Protein AF-A0A6P0WAK6-F1 (afdb_monomer)

Radius of gyration: 18.61 Å; Cα contacts (8 Å, |Δi|>4): 96; chains: 1; bounding box: 43×33×42 Å

Sequence (114 aa):
MGQNLKISPKILQSLDGDEQLSYLLEQLQKSRQMLSQTELKRILEVYKANTEASAGYLPQKIDSIPINFFRASDVGALGNYLPNQAMTLEDPTWGWSQIATQSLECHIPETISL

Secondary structure (DSSP, 8-state):
--------HHHHHHS-HHHHHHHHHHHHHHTT----HHHHHHHHHHHHHHHHHHHT--PPPB-S--EEEE--SS-STTGGGS--HHHHHH-TTTTHHHHBSS-EEEE-------

Nearest PDB structures (foldseek):
  7mhd-assembly1_A  TM=7.152E-01  e=2.299E-03  Homo sapiens
  5v3y-assembly2_B  TM=4.022E-01  e=1.880E-03  Mycobacterium tuberculosis
  5v42-assembly2_B  TM=4.168E-01  e=2.458E-03  Mycobacterium tuberculosis
  5v41-assembly2_B  TM=4.398E-01  e=1.403E-02  Mycobacterium tuberculosis

Foldseek 3Di:
DDDDLPDDPVVLVVDDPLRNLVVSCVSCVVVVNDDDSVRSVVVVVVVVVVVVCVVPDDAAADEPD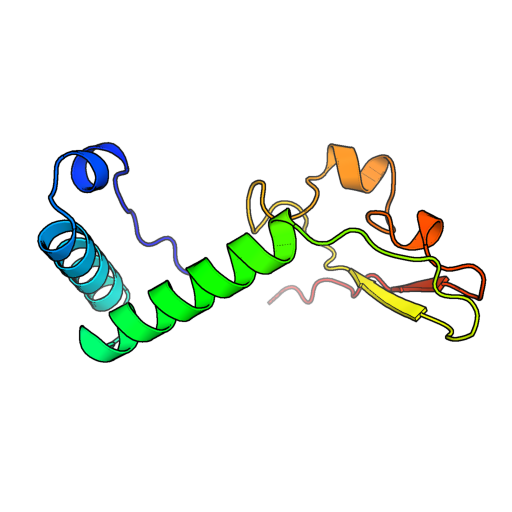EEEAEDEPDACPVPPPADHPVCCVVPVSRCPVVRYPDHYHYHYDDDDDD

Structure (mmCIF, N/CA/C/O backbone):
data_AF-A0A6P0WAK6-F1
#
_entry.id   AF-A0A6P0WAK6-F1
#
loop_
_atom_site.group_PDB
_atom_site.id
_atom_site.type_symbol
_atom_site.label_atom_id
_atom_site.label_alt_id
_atom_site.label_comp_id
_atom_site.label_asym_id
_atom_site.label_entity_id
_atom_site.label_seq_id
_atom_site.pdbx_PDB_ins_code
_atom_site.Cartn_x
_atom_site.Cartn_y
_atom_site.Cartn_z
_atom_site.occupancy
_atom_site.B_iso_or_equiv
_atom_site.auth_seq_id
_atom_site.auth_comp_id
_atom_site.auth_asym_id
_atom_site.auth_atom_id
_atom_site.pdbx_PDB_model_num
ATOM 1 N N . MET A 1 1 ? 4.710 -9.289 12.362 1.00 45.34 1 MET A N 1
ATOM 2 C CA . MET A 1 1 ? 3.478 -9.840 11.756 1.00 45.34 1 MET A CA 1
ATOM 3 C C . MET A 1 1 ? 2.309 -8.923 12.082 1.00 45.34 1 MET A C 1
ATOM 5 O O . MET A 1 1 ? 2.207 -8.501 13.229 1.00 45.34 1 MET A O 1
ATOM 9 N N . GLY A 1 2 ? 1.476 -8.574 11.098 1.00 59.78 2 GLY A N 1
ATOM 10 C CA . GLY A 1 2 ? 0.266 -7.776 11.327 1.00 59.78 2 GLY A CA 1
ATOM 11 C C . GLY A 1 2 ? -0.813 -8.611 12.018 1.00 59.78 2 GLY A C 1
ATOM 12 O O . GLY A 1 2 ? -1.038 -9.756 11.635 1.00 59.78 2 GLY A O 1
ATOM 13 N N . GLN A 1 3 ? -1.460 -8.066 13.049 1.00 68.50 3 GLN A N 1
ATOM 14 C CA . GLN A 1 3 ? -2.597 -8.723 13.698 1.00 68.50 3 GLN A CA 1
ATOM 15 C C . GLN A 1 3 ? -3.899 -8.312 13.009 1.00 68.50 3 GLN A C 1
ATOM 17 O O . GLN A 1 3 ? -4.114 -7.135 12.721 1.00 68.50 3 GLN A O 1
ATOM 22 N N . ASN A 1 4 ? -4.787 -9.276 12.762 1.00 77.38 4 ASN A N 1
ATOM 23 C CA . ASN A 1 4 ? -6.118 -8.981 12.247 1.00 77.38 4 ASN A CA 1
ATOM 24 C C . ASN A 1 4 ? -6.973 -8.372 13.369 1.00 77.38 4 ASN A C 1
ATOM 26 O O . ASN A 1 4 ? -7.353 -9.067 14.311 1.00 77.38 4 ASN A O 1
ATOM 30 N N . LEU A 1 5 ? -7.287 -7.081 13.251 1.00 80.19 5 LEU A N 1
ATOM 31 C CA . LEU A 1 5 ? -8.016 -6.316 14.268 1.00 80.19 5 LEU A CA 1
ATOM 32 C C . LEU A 1 5 ? -9.519 -6.650 14.364 1.00 80.19 5 LEU A C 1
ATOM 34 O O . LEU A 1 5 ? -10.228 -5.989 15.115 1.00 80.19 5 LEU A O 1
ATOM 38 N N . LYS A 1 6 ? -10.029 -7.659 13.634 1.00 82.44 6 LYS A N 1
ATOM 39 C CA . LYS A 1 6 ? -1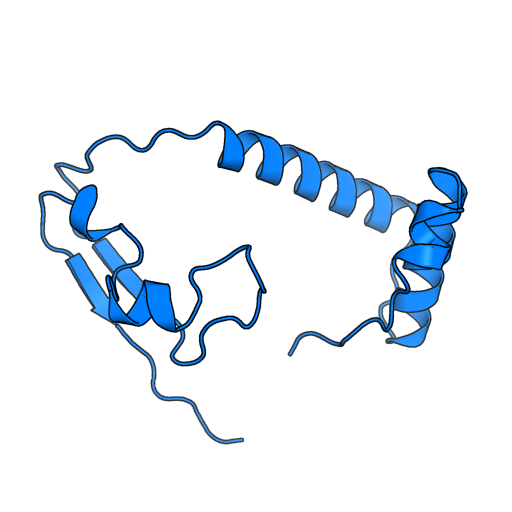1.449 -8.087 13.620 1.00 82.44 6 LYS A CA 1
ATOM 40 C C . LYS A 1 6 ? -12.441 -6.913 13.546 1.00 82.44 6 LYS A C 1
ATOM 42 O O . LYS A 1 6 ? -13.503 -6.933 14.167 1.00 82.44 6 LYS A O 1
ATOM 47 N N . ILE A 1 7 ? -12.087 -5.886 12.777 1.00 87.25 7 ILE A N 1
ATOM 48 C CA . ILE A 1 7 ? -12.904 -4.689 12.582 1.00 87.25 7 ILE A CA 1
ATOM 49 C C . ILE A 1 7 ? -14.091 -5.063 11.696 1.00 87.25 7 ILE A C 1
ATOM 51 O O . ILE A 1 7 ? -13.908 -5.639 10.625 1.00 87.25 7 ILE A O 1
ATOM 55 N N . SER A 1 8 ? -15.306 -4.721 12.125 1.00 90.12 8 SER A N 1
ATOM 56 C CA . SER A 1 8 ? -16.504 -4.882 11.300 1.00 90.12 8 SER A CA 1
ATOM 57 C C . SER A 1 8 ? -16.740 -3.621 10.467 1.00 90.12 8 SER A C 1
ATOM 59 O O . SER A 1 8 ? -17.040 -2.575 11.051 1.00 90.12 8 SER A O 1
ATOM 61 N N . PRO A 1 9 ? -16.693 -3.692 9.121 1.00 88.06 9 PRO A N 1
ATOM 62 C CA . PRO A 1 9 ? -16.996 -2.540 8.274 1.00 88.06 9 PRO A CA 1
ATOM 63 C C . PRO A 1 9 ? -18.413 -2.007 8.499 1.00 88.06 9 PRO A C 1
ATOM 65 O O . PRO A 1 9 ? -18.620 -0.802 8.478 1.00 88.06 9 PRO A O 1
ATOM 68 N N . LYS A 1 10 ? -19.378 -2.897 8.780 1.00 92.44 10 LYS A N 1
ATOM 69 C CA . LYS A 1 10 ? -20.775 -2.517 9.036 1.00 92.44 10 LYS A CA 1
ATOM 70 C C . LYS A 1 10 ? -20.922 -1.678 10.304 1.00 92.44 10 LYS A C 1
ATOM 72 O O . LYS A 1 10 ? -21.658 -0.703 10.289 1.00 92.44 10 LYS A O 1
ATOM 77 N N . ILE A 1 11 ? -20.222 -2.060 11.377 1.00 91.56 11 ILE A N 1
ATOM 78 C CA . ILE A 1 11 ? -20.236 -1.299 12.635 1.00 91.56 11 ILE A CA 1
ATOM 79 C C . ILE A 1 11 ? -19.540 0.040 12.412 1.00 91.56 11 ILE A C 1
ATOM 81 O O . ILE A 1 11 ? -20.111 1.077 12.718 1.00 91.56 11 ILE A O 1
ATOM 85 N N . LEU A 1 12 ? -18.349 0.029 11.805 1.00 91.19 12 LEU A N 1
ATOM 86 C CA . LEU A 1 12 ? -17.583 1.249 11.564 1.00 91.19 12 LEU A CA 1
ATOM 87 C C . LEU A 1 12 ? -18.384 2.269 10.732 1.00 91.19 12 LEU A C 1
ATOM 89 O O . LEU A 1 12 ? -18.448 3.435 11.091 1.00 91.19 12 LEU A O 1
ATOM 93 N N . GLN A 1 13 ? -19.058 1.826 9.669 1.00 92.06 13 GLN A N 1
ATOM 94 C CA . GLN A 1 13 ? -19.866 2.695 8.803 1.00 92.06 13 GLN A CA 1
ATOM 95 C C . GLN A 1 13 ? -21.131 3.251 9.471 1.00 92.06 13 GLN A C 1
ATOM 97 O O . GLN A 1 13 ? -21.653 4.256 8.998 1.00 92.06 13 GLN A O 1
ATOM 102 N N . SER A 1 14 ? -21.640 2.611 10.529 1.00 94.94 14 SER A N 1
ATOM 103 C CA . SER A 1 14 ? -22.811 3.109 11.266 1.00 94.94 14 SER A CA 1
ATOM 104 C C . SER A 1 14 ? -22.488 4.177 12.314 1.00 94.94 14 SER A C 1
ATOM 106 O O . SER A 1 14 ? -23.413 4.788 12.837 1.00 94.94 14 SER A O 1
ATOM 108 N N . LEU A 1 15 ? -21.205 4.370 12.628 1.00 95.25 15 LEU A N 1
ATOM 109 C CA . LEU A 1 15 ? -20.716 5.300 13.645 1.00 95.25 15 LEU A CA 1
ATOM 110 C C . LEU A 1 15 ? -20.312 6.639 13.020 1.00 95.25 15 LEU A C 1
ATOM 112 O O . LEU A 1 15 ? -19.899 6.683 11.853 1.00 95.25 15 LEU A O 1
ATOM 116 N N . ASP A 1 16 ? -20.371 7.714 13.804 1.00 93.50 16 ASP A N 1
ATOM 117 C CA . ASP A 1 16 ? -19.803 9.004 13.406 1.00 93.50 16 ASP A CA 1
ATOM 118 C C . ASP A 1 16 ? -18.258 9.010 13.445 1.00 93.50 16 ASP A C 1
ATOM 120 O O . ASP A 1 16 ? -17.617 8.028 13.813 1.00 93.50 16 ASP A O 1
ATOM 124 N N . GLY A 1 17 ? -17.621 10.108 13.027 1.00 86.88 17 GLY A N 1
ATOM 125 C CA . GLY A 1 17 ? -16.160 10.163 12.900 1.00 86.88 17 GLY A CA 1
ATOM 126 C C . GLY A 1 17 ? -15.381 9.985 14.214 1.00 86.88 17 GLY A C 1
ATOM 127 O O . GLY A 1 17 ? -14.333 9.330 14.215 1.00 86.88 17 GLY A O 1
ATOM 128 N N . ASP A 1 18 ? -15.867 10.534 15.329 1.00 89.38 18 ASP A N 1
ATOM 129 C CA . ASP A 1 18 ? -15.200 10.392 16.632 1.00 89.38 18 ASP A CA 1
ATOM 130 C C . ASP A 1 18 ? -15.509 9.020 17.258 1.00 89.38 18 ASP A C 1
ATOM 132 O O . ASP A 1 18 ? -14.637 8.399 17.883 1.00 89.38 18 ASP A O 1
ATOM 136 N N . GLU A 1 19 ? -16.711 8.494 17.030 1.00 93.25 19 GLU A N 1
ATOM 137 C CA . GLU A 1 19 ? -17.118 7.145 17.425 1.00 93.25 19 GLU A CA 1
ATOM 138 C C . GLU A 1 19 ? -16.351 6.062 16.652 1.00 93.25 19 GLU A C 1
ATOM 140 O O . GLU A 1 19 ? -15.900 5.080 17.244 1.00 93.25 19 GLU A O 1
ATOM 145 N N . GLN A 1 20 ? -16.115 6.250 15.350 1.00 93.81 20 GLN A N 1
ATOM 146 C CA . GLN A 1 20 ? -15.286 5.367 14.521 1.00 93.81 20 GLN A CA 1
ATOM 147 C C . GLN A 1 20 ? -13.869 5.252 15.074 1.00 93.81 20 GLN A C 1
ATOM 149 O O . GLN A 1 20 ? -13.314 4.154 15.182 1.00 93.81 20 GLN A O 1
ATOM 154 N N . LEU A 1 21 ? -13.283 6.393 15.432 1.00 92.00 21 LEU A N 1
ATOM 155 C CA . LEU A 1 21 ? -11.940 6.450 15.986 1.00 92.00 21 LEU A CA 1
ATOM 156 C C . LEU A 1 21 ? -11.870 5.764 17.354 1.00 92.00 21 LEU A C 1
ATOM 158 O O . LEU A 1 21 ? -10.924 5.023 17.623 1.00 92.00 21 LEU A O 1
ATOM 162 N N . SER A 1 22 ? -12.875 5.987 18.199 1.00 92.81 22 SER A N 1
ATOM 163 C CA . SER A 1 22 ? -12.979 5.349 19.513 1.00 92.81 22 SER A CA 1
ATOM 164 C C . SER A 1 22 ? -13.128 3.831 19.382 1.00 92.81 22 SER A C 1
ATOM 166 O O . SER A 1 22 ? -12.389 3.082 20.019 1.00 92.81 22 SER A O 1
ATOM 168 N N . TYR A 1 23 ? -13.981 3.359 18.471 1.00 93.75 23 TYR A N 1
ATOM 169 C CA . TYR A 1 23 ? -14.139 1.933 18.179 1.00 93.75 23 TYR A CA 1
ATOM 170 C C . TYR A 1 23 ? -12.840 1.292 17.672 1.00 93.75 23 TYR A C 1
ATOM 172 O O . TYR A 1 23 ? -12.470 0.202 18.118 1.00 93.75 23 TYR A O 1
ATOM 180 N N . LEU A 1 24 ? -12.115 1.961 16.769 1.00 92.62 24 LEU A N 1
ATOM 181 C CA . LEU A 1 24 ? -10.816 1.488 16.289 1.00 92.62 24 LEU A CA 1
ATOM 182 C C . LEU A 1 24 ? -9.798 1.393 17.434 1.00 92.62 24 LEU A C 1
ATOM 184 O O . LEU A 1 24 ? -9.107 0.380 17.553 1.00 92.62 24 LEU A O 1
ATOM 188 N N . LEU A 1 25 ? -9.741 2.411 18.297 1.00 92.81 25 LEU A N 1
ATOM 189 C CA . LEU A 1 25 ? -8.868 2.433 19.470 1.00 92.81 25 LEU A CA 1
ATOM 190 C C . LEU A 1 25 ? -9.136 1.243 20.401 1.00 92.81 25 LEU A C 1
ATOM 192 O O . LEU A 1 25 ? -8.194 0.573 20.825 1.00 92.81 25 LEU A O 1
ATOM 196 N N . GLU A 1 26 ? -10.403 0.919 20.655 1.00 92.44 26 GLU A N 1
ATOM 197 C CA . GLU A 1 26 ? -10.778 -0.253 21.452 1.00 92.44 26 GLU A CA 1
ATOM 198 C C . GLU A 1 26 ? -10.303 -1.573 20.827 1.00 92.44 26 GLU A C 1
ATOM 200 O O . GLU A 1 26 ? -9.841 -2.469 21.540 1.00 92.44 26 GLU A O 1
ATOM 205 N N . GLN A 1 27 ? -10.406 -1.734 19.500 1.00 92.19 27 GLN A N 1
ATOM 206 C CA . GLN A 1 27 ? -9.922 -2.953 18.836 1.00 92.19 27 GLN A CA 1
ATOM 207 C C . GLN A 1 27 ? -8.394 -3.065 18.900 1.00 92.19 27 GLN A C 1
ATOM 209 O O . GLN A 1 27 ? -7.860 -4.149 19.149 1.00 92.19 27 GLN A O 1
ATOM 214 N N . LEU A 1 28 ? -7.685 -1.947 18.740 1.00 90.94 28 LEU A N 1
ATOM 215 C CA . LEU A 1 28 ? -6.228 -1.885 18.872 1.00 90.94 28 LEU A CA 1
ATOM 216 C C . LEU A 1 28 ? -5.790 -2.286 20.288 1.00 90.94 28 LEU A C 1
ATOM 218 O O . LEU A 1 28 ? -4.925 -3.152 20.445 1.00 90.94 28 LEU A O 1
ATOM 222 N N . GLN A 1 29 ? -6.462 -1.775 21.318 1.00 89.81 29 GLN A N 1
ATOM 223 C CA . GLN A 1 29 ? -6.188 -2.135 22.712 1.00 89.81 29 GLN A CA 1
ATOM 224 C C . GLN A 1 29 ? -6.420 -3.628 22.987 1.00 89.81 29 GLN A C 1
ATOM 226 O O . GLN A 1 29 ? -5.597 -4.265 23.649 1.00 89.81 29 GLN A O 1
ATOM 231 N N . LYS A 1 30 ? -7.471 -4.233 22.413 1.00 89.69 30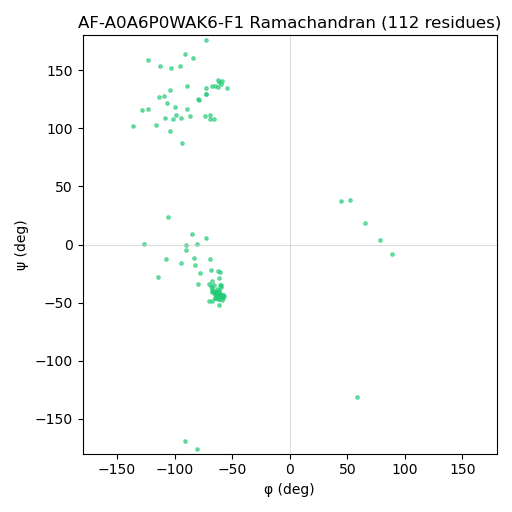 LYS A N 1
ATOM 232 C CA . LYS A 1 30 ? -7.710 -5.691 22.490 1.00 89.69 30 LYS A CA 1
ATOM 233 C C . LYS A 1 30 ? -6.589 -6.512 21.846 1.00 89.69 30 LYS A C 1
ATOM 235 O O . LYS A 1 30 ? -6.315 -7.624 22.293 1.00 89.69 30 LYS A O 1
ATOM 240 N N . SER A 1 31 ? -5.903 -5.955 20.848 1.00 86.88 31 SER A N 1
ATOM 241 C CA . SER A 1 31 ? -4.717 -6.551 20.209 1.00 86.88 31 SER A CA 1
ATOM 242 C C . SER A 1 31 ? -3.395 -6.258 20.942 1.00 86.88 31 SER A C 1
ATOM 244 O O . SER A 1 31 ? -2.313 -6.581 20.449 1.00 86.88 31 SER A O 1
ATOM 246 N N . ARG A 1 32 ? -3.474 -5.673 22.149 1.00 87.19 32 ARG A N 1
ATOM 247 C CA . ARG A 1 32 ? -2.346 -5.212 22.982 1.00 87.19 32 ARG A CA 1
ATOM 248 C C . ARG A 1 32 ? -1.541 -4.061 22.373 1.00 87.19 32 ARG A C 1
ATOM 250 O O . ARG A 1 32 ? -0.420 -3.805 22.805 1.00 87.19 32 ARG A O 1
ATOM 257 N N . GLN A 1 33 ? -2.106 -3.345 21.404 1.00 86.00 33 GLN A N 1
ATOM 258 C CA . GLN A 1 33 ? -1.536 -2.094 20.917 1.00 86.00 33 GLN A CA 1
ATOM 259 C C . GLN A 1 33 ? -2.041 -0.946 21.790 1.00 86.00 33 GLN A C 1
ATOM 261 O O . GLN A 1 33 ? -3.224 -0.611 21.784 1.00 86.00 33 GLN A O 1
ATOM 266 N N . MET A 1 34 ? -1.137 -0.365 22.576 1.00 86.31 34 MET A N 1
ATOM 267 C CA . MET A 1 34 ? -1.445 0.765 23.448 1.00 86.31 34 MET A CA 1
ATOM 268 C C . MET A 1 34 ? -1.132 2.068 22.728 1.00 86.31 34 MET A C 1
ATOM 270 O O . MET A 1 34 ? -0.027 2.588 22.822 1.00 86.31 34 MET A O 1
ATOM 274 N N . LEU A 1 35 ? -2.118 2.560 21.985 1.00 90.12 35 LEU A N 1
ATOM 275 C CA . LEU A 1 35 ? -2.109 3.906 21.426 1.00 90.12 35 LEU A CA 1
ATOM 276 C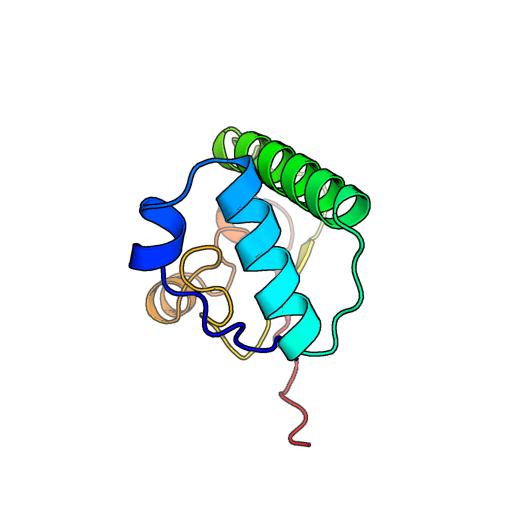 C . LEU A 1 35 ? -3.035 4.799 22.252 1.00 90.12 35 LEU A C 1
ATOM 278 O O . LEU A 1 35 ? -4.009 4.333 22.847 1.00 90.12 35 LEU A O 1
ATOM 282 N N . SER A 1 36 ? -2.744 6.089 22.277 1.00 92.12 36 SER A N 1
ATOM 283 C CA . SER A 1 36 ? -3.683 7.135 22.667 1.00 92.12 36 SER A CA 1
ATOM 284 C C . SER A 1 36 ? -4.552 7.542 21.476 1.00 92.12 36 SER A C 1
ATOM 286 O O . SER A 1 36 ? -4.189 7.357 20.312 1.00 92.12 36 SER A O 1
ATOM 288 N N . GLN A 1 37 ? -5.697 8.168 21.754 1.00 90.75 37 GLN A N 1
ATOM 289 C CA . GLN A 1 37 ? -6.553 8.713 20.700 1.00 90.75 37 GLN A CA 1
ATOM 290 C C . GLN A 1 37 ? -5.809 9.763 19.852 1.00 90.75 37 GLN A C 1
ATOM 292 O O . GLN A 1 37 ? -5.976 9.800 18.637 1.00 90.75 37 GLN A O 1
ATOM 297 N N . THR A 1 38 ? -4.940 10.572 20.468 1.00 93.44 38 THR A N 1
ATOM 298 C CA . THR A 1 38 ? -4.105 11.565 19.772 1.00 93.44 38 THR A CA 1
ATOM 299 C C . THR A 1 38 ? -3.116 10.914 18.806 1.00 93.44 38 THR A C 1
ATOM 301 O O . THR A 1 38 ? -2.969 11.378 17.677 1.00 93.44 38 THR A O 1
ATOM 304 N N . GLU A 1 39 ? -2.444 9.835 19.214 1.00 94.25 39 GLU A N 1
ATOM 305 C CA . GLU A 1 39 ? -1.541 9.089 18.326 1.00 94.25 39 GLU A CA 1
ATOM 306 C C . GLU A 1 39 ? -2.306 8.459 17.165 1.00 94.25 39 GLU A C 1
ATOM 308 O O . GLU A 1 39 ? -1.861 8.548 16.022 1.00 94.25 39 GLU A O 1
ATOM 313 N N . LEU A 1 40 ? -3.492 7.906 17.430 1.00 93.19 40 LEU A N 1
ATOM 314 C CA . LEU A 1 40 ? -4.336 7.338 16.385 1.00 93.19 40 LEU A CA 1
ATOM 315 C C . LEU A 1 40 ? -4.807 8.401 15.377 1.00 93.19 40 LEU A C 1
ATOM 317 O O . LEU A 1 40 ? -4.766 8.144 14.174 1.00 93.19 40 LEU A O 1
ATOM 321 N N . LYS A 1 41 ? -5.181 9.607 15.836 1.00 93.75 41 LYS A N 1
ATOM 322 C CA . LYS A 1 41 ? -5.513 10.743 14.949 1.00 93.75 41 LYS A CA 1
ATOM 323 C C . LYS A 1 41 ? -4.336 11.097 14.041 1.00 93.75 41 LYS A C 1
ATOM 325 O O . LYS A 1 41 ? -4.514 11.172 12.830 1.00 93.75 41 LYS A O 1
ATOM 330 N N . ARG A 1 42 ? -3.128 11.219 14.600 1.00 94.94 42 ARG A N 1
ATOM 331 C CA . ARG A 1 42 ? -1.912 11.523 13.823 1.00 94.94 42 ARG A CA 1
ATOM 332 C C . ARG A 1 42 ? -1.601 10.448 12.782 1.00 94.94 42 ARG A C 1
ATOM 334 O O . ARG A 1 42 ? -1.275 10.776 11.646 1.00 94.94 42 ARG A O 1
ATOM 341 N N . ILE A 1 43 ? -1.726 9.169 13.141 1.00 93.94 43 ILE A N 1
ATOM 342 C CA . ILE A 1 43 ? -1.535 8.057 12.196 1.00 93.94 43 ILE A CA 1
ATOM 343 C C . ILE A 1 43 ? -2.549 8.151 11.051 1.00 93.94 43 ILE A C 1
ATOM 345 O O . ILE A 1 43 ? -2.176 7.990 9.891 1.00 93.94 43 ILE A O 1
ATOM 349 N N . LEU A 1 44 ? -3.815 8.441 11.361 1.00 92.88 44 LEU A N 1
ATOM 350 C CA . LEU A 1 44 ? -4.862 8.587 10.353 1.00 92.88 44 LEU A CA 1
ATOM 351 C C . LEU A 1 44 ? -4.602 9.773 9.415 1.00 92.88 44 LEU A C 1
ATOM 353 O O . LEU A 1 44 ? -4.805 9.646 8.210 1.00 92.88 44 LEU A O 1
ATOM 357 N N . GLU A 1 45 ? -4.146 10.908 9.940 1.00 95.38 45 GLU A N 1
ATOM 358 C CA . GLU A 1 45 ? -3.773 12.081 9.137 1.00 95.38 45 GLU A CA 1
ATOM 359 C C . GLU A 1 45 ? -2.626 11.762 8.173 1.00 95.38 45 GLU A C 1
ATOM 361 O O . GLU A 1 45 ? -2.734 12.041 6.978 1.00 95.38 45 GLU A O 1
ATOM 366 N N . VAL A 1 46 ? -1.569 11.103 8.659 1.00 96.19 46 VAL A N 1
ATOM 367 C CA . VAL A 1 46 ? -0.441 10.664 7.821 1.00 96.19 46 VAL A CA 1
ATOM 368 C C . VAL A 1 46 ? -0.900 9.664 6.762 1.00 96.19 46 VAL A C 1
ATOM 370 O O . VAL A 1 46 ? -0.523 9.781 5.597 1.00 96.19 46 VAL A O 1
ATOM 373 N N . TYR A 1 47 ? -1.742 8.698 7.135 1.00 92.56 47 TYR A N 1
ATOM 374 C CA . TYR A 1 47 ? -2.293 7.725 6.193 1.00 92.56 47 TYR A CA 1
ATOM 375 C C . TYR A 1 47 ? -3.093 8.406 5.076 1.00 92.56 47 TYR A C 1
ATOM 377 O O . TYR A 1 47 ? -2.901 8.079 3.903 1.00 92.56 47 TYR A O 1
ATOM 385 N N . LYS A 1 48 ? -3.954 9.375 5.416 1.00 93.81 48 LYS A N 1
ATOM 386 C CA . LYS A 1 48 ? -4.736 10.147 4.438 1.00 93.81 48 LYS A CA 1
ATOM 387 C C . LYS A 1 48 ? -3.832 10.927 3.490 1.00 93.81 48 LYS A C 1
ATOM 389 O O . LYS A 1 48 ? -3.942 10.739 2.283 1.00 93.81 48 LYS A O 1
ATOM 394 N N . ALA A 1 49 ? -2.894 11.708 4.027 1.00 96.31 49 ALA A N 1
ATOM 395 C CA . ALA A 1 49 ? -1.969 12.503 3.222 1.00 96.31 49 ALA A CA 1
ATOM 396 C C . ALA A 1 49 ? -1.143 11.629 2.261 1.00 96.31 49 ALA A C 1
ATOM 398 O O . ALA A 1 49 ? -1.018 11.944 1.079 1.00 96.31 49 ALA A O 1
ATOM 399 N N . ASN A 1 50 ? -0.637 10.488 2.739 1.00 94.50 50 ASN A N 1
ATOM 400 C CA . ASN A 1 50 ? 0.116 9.552 1.905 1.00 94.50 50 ASN A CA 1
ATOM 401 C C . ASN A 1 50 ? -0.761 8.884 0.839 1.00 94.50 50 ASN A C 1
ATOM 403 O O . ASN A 1 50 ? -0.295 8.673 -0.280 1.00 94.50 50 ASN A O 1
ATOM 407 N N . THR A 1 51 ? -2.016 8.559 1.160 1.00 91.88 51 THR A N 1
ATOM 408 C CA . THR A 1 51 ? -2.965 7.971 0.199 1.00 91.88 51 THR A CA 1
ATOM 409 C C . THR A 1 51 ? -3.290 8.962 -0.915 1.00 91.88 51 THR A C 1
ATOM 411 O O . THR A 1 51 ? -3.236 8.600 -2.087 1.00 91.88 51 THR A O 1
ATOM 414 N N . GLU A 1 52 ? -3.572 10.218 -0.567 1.00 94.25 52 GLU A N 1
ATOM 415 C CA . GLU A 1 52 ? -3.845 11.288 -1.532 1.00 94.25 52 GLU A CA 1
ATOM 416 C C . GLU A 1 52 ? -2.635 1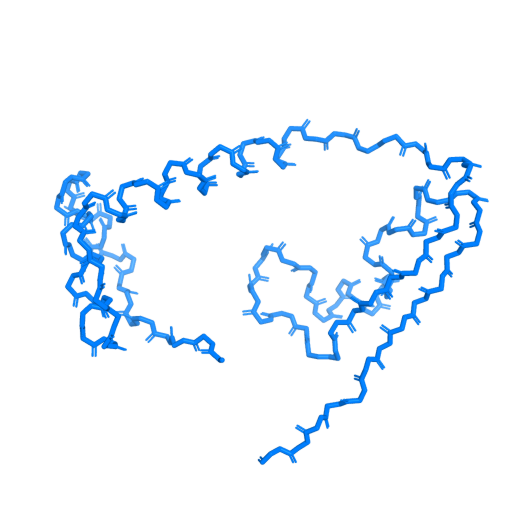1.551 -2.433 1.00 94.25 52 GLU A C 1
ATOM 418 O O . GLU A 1 52 ? -2.768 11.575 -3.658 1.00 94.25 52 GLU A O 1
ATOM 423 N N . ALA A 1 53 ? -1.441 11.662 -1.843 1.00 94.12 53 ALA A N 1
ATOM 424 C CA . ALA A 1 53 ? -0.200 11.829 -2.592 1.00 94.12 53 ALA A CA 1
ATOM 425 C C . ALA A 1 53 ? 0.063 10.648 -3.540 1.00 94.12 53 ALA A C 1
ATOM 427 O O . ALA A 1 53 ? 0.435 10.860 -4.692 1.00 94.12 53 ALA A O 1
ATOM 428 N N . SER A 1 54 ? -0.169 9.414 -3.082 1.00 90.50 54 SER A N 1
ATOM 429 C CA . SER A 1 54 ? 0.037 8.207 -3.894 1.00 90.50 54 SER A CA 1
ATOM 430 C C . SER A 1 54 ? -0.962 8.114 -5.047 1.00 90.50 54 SER A C 1
ATOM 432 O O . SER A 1 54 ? -0.576 7.769 -6.159 1.00 90.50 54 SER A O 1
ATOM 434 N N . ALA A 1 55 ? -2.233 8.450 -4.810 1.00 90.06 55 ALA A N 1
ATOM 435 C CA . ALA A 1 55 ? -3.280 8.397 -5.830 1.00 90.06 55 ALA A CA 1
ATOM 436 C C . ALA A 1 55 ? -3.078 9.433 -6.948 1.00 90.06 55 ALA A C 1
ATOM 438 O O . ALA A 1 55 ? -3.454 9.183 -8.092 1.00 90.06 55 ALA A O 1
ATOM 439 N N . GLY A 1 56 ? -2.493 10.591 -6.625 1.00 92.44 56 GLY A N 1
ATOM 440 C CA . GLY A 1 56 ? -2.199 11.654 -7.589 1.00 92.44 56 GLY A CA 1
ATOM 441 C C . GLY A 1 56 ? -0.822 11.562 -8.252 1.00 92.44 56 GLY A C 1
ATOM 442 O O . GLY A 1 56 ? -0.513 12.386 -9.113 1.00 92.44 56 GLY A O 1
ATOM 443 N N . TYR A 1 57 ? 0.025 10.610 -7.854 1.00 93.56 57 TYR A N 1
ATOM 444 C CA . TYR A 1 57 ? 1.392 10.526 -8.355 1.00 93.56 57 TYR A CA 1
ATOM 445 C C . TYR A 1 57 ? 1.449 9.894 -9.750 1.00 93.56 57 TYR A C 1
ATOM 447 O O . TYR A 1 57 ? 1.021 8.761 -9.959 1.00 93.56 57 TYR A O 1
ATOM 455 N N . LEU A 1 58 ? 2.043 10.620 -10.699 1.00 93.50 58 LEU A N 1
ATOM 456 C CA . LEU A 1 58 ? 2.358 10.117 -12.033 1.00 93.50 58 LEU A CA 1
ATOM 457 C C . LEU A 1 58 ? 3.878 9.936 -12.150 1.00 93.50 58 LEU A C 1
ATOM 459 O O . LEU A 1 58 ? 4.601 10.938 -12.192 1.00 93.50 58 LEU A O 1
ATOM 463 N N . PRO A 1 59 ? 4.385 8.689 -12.182 1.00 91.19 59 PRO A N 1
ATOM 464 C CA . PRO A 1 59 ? 5.817 8.446 -12.238 1.00 91.19 59 PRO A CA 1
ATOM 465 C C . PRO A 1 59 ? 6.403 8.910 -13.574 1.00 91.19 59 PRO A C 1
ATOM 467 O O . PRO A 1 59 ? 5.851 8.660 -14.646 1.00 91.19 59 PRO A O 1
ATOM 470 N N . GLN A 1 60 ? 7.556 9.571 -13.499 1.00 92.06 60 GLN A N 1
ATOM 471 C CA . GLN A 1 60 ? 8.379 9.896 -14.663 1.00 92.06 60 GLN A CA 1
ATOM 472 C C . GLN A 1 60 ? 9.393 8.774 -14.916 1.00 92.06 60 GLN A C 1
ATOM 474 O O . GLN A 1 60 ? 9.643 7.940 -14.043 1.00 92.06 60 GLN A O 1
ATOM 479 N N . LYS A 1 61 ? 9.990 8.755 -16.113 1.00 93.81 61 LYS A N 1
ATOM 480 C CA . LYS A 1 61 ? 11.091 7.837 -16.419 1.00 93.81 61 LYS A CA 1
ATOM 481 C C . LYS A 1 61 ? 12.283 8.111 -15.496 1.00 93.81 61 LYS A C 1
ATOM 483 O O . LYS A 1 61 ? 12.600 9.260 -15.194 1.00 93.81 61 LYS A O 1
ATOM 488 N N . ILE A 1 62 ? 12.922 7.040 -15.038 1.00 91.75 62 ILE A N 1
ATOM 489 C CA . ILE A 1 62 ? 14.105 7.068 -14.182 1.00 91.75 62 ILE A CA 1
ATOM 490 C C . ILE A 1 62 ? 15.304 6.732 -15.065 1.00 91.75 62 ILE A C 1
ATOM 492 O O . ILE A 1 62 ? 15.571 5.561 -15.343 1.00 91.75 62 ILE A O 1
ATOM 496 N N . ASP A 1 63 ? 16.007 7.777 -15.508 1.00 87.81 63 ASP A N 1
ATOM 497 C CA . ASP A 1 63 ? 16.991 7.648 -16.591 1.00 87.81 63 ASP A CA 1
ATOM 498 C C . ASP A 1 63 ? 18.442 7.432 -16.161 1.00 87.81 63 ASP A C 1
ATOM 500 O O . ASP A 1 63 ? 19.282 6.984 -16.945 1.00 87.81 63 ASP A O 1
ATOM 504 N N . SER A 1 64 ? 18.744 7.708 -14.896 1.00 86.38 64 SER A N 1
ATOM 505 C CA . SER A 1 64 ? 20.136 7.827 -14.443 1.00 86.38 64 SER A CA 1
ATOM 506 C C . SER A 1 64 ? 20.482 6.944 -13.251 1.00 86.38 64 SER A C 1
ATOM 508 O O . SER A 1 64 ? 21.608 7.006 -12.765 1.00 86.38 64 SER A O 1
ATOM 510 N N . ILE A 1 65 ? 19.532 6.158 -12.737 1.00 91.69 65 ILE A N 1
ATOM 511 C CA . ILE A 1 65 ? 19.685 5.469 -11.453 1.00 91.69 65 ILE A CA 1
ATOM 512 C C . ILE A 1 65 ? 19.366 3.979 -11.627 1.00 91.69 65 ILE A C 1
ATOM 514 O O . ILE A 1 65 ? 18.219 3.648 -11.926 1.00 91.69 65 ILE A O 1
ATOM 518 N N . PRO A 1 66 ? 20.348 3.081 -11.422 1.00 93.31 66 PRO A N 1
ATOM 519 C CA . PRO A 1 66 ? 20.098 1.651 -11.278 1.00 93.31 66 PRO A CA 1
ATOM 520 C C . PRO A 1 66 ? 19.178 1.357 -10.090 1.00 93.31 66 PRO A C 1
ATOM 522 O O . PRO A 1 66 ? 19.361 1.921 -9.008 1.00 93.31 66 PRO A O 1
ATOM 525 N N . ILE A 1 67 ? 18.220 0.447 -10.261 1.00 95.62 67 ILE A N 1
ATOM 526 C CA . ILE A 1 67 ? 17.246 0.098 -9.219 1.00 95.62 67 ILE A CA 1
ATOM 527 C C . ILE A 1 67 ? 17.468 -1.341 -8.759 1.00 95.62 67 ILE A C 1
ATOM 529 O O . ILE A 1 67 ? 17.442 -2.274 -9.556 1.00 95.62 67 ILE A O 1
ATOM 533 N N . ASN A 1 68 ? 17.618 -1.519 -7.447 1.00 95.50 68 ASN A N 1
ATOM 534 C CA . ASN A 1 68 ? 17.499 -2.820 -6.795 1.00 95.50 68 ASN A CA 1
ATOM 535 C C . ASN A 1 68 ? 16.117 -2.906 -6.145 1.00 95.50 68 ASN A C 1
ATOM 537 O O . ASN A 1 68 ? 15.849 -2.230 -5.150 1.00 95.50 68 ASN A O 1
ATOM 541 N N . PHE A 1 69 ? 15.231 -3.709 -6.722 1.00 95.31 69 PHE A N 1
ATOM 542 C CA . PHE A 1 69 ? 13.867 -3.894 -6.251 1.00 95.31 69 PHE A CA 1
ATOM 543 C C . PHE A 1 69 ? 13.765 -5.173 -5.420 1.00 95.31 69 PHE A C 1
ATOM 545 O O . PHE A 1 69 ? 13.872 -6.278 -5.943 1.00 95.31 69 PHE A O 1
ATOM 552 N N . PHE A 1 70 ? 13.541 -5.024 -4.116 1.00 94.56 70 PHE A N 1
ATOM 553 C CA . PHE A 1 70 ? 13.325 -6.148 -3.207 1.00 94.56 70 PHE A CA 1
ATOM 554 C C . PHE A 1 70 ? 11.829 -6.393 -3.050 1.00 94.56 70 PHE A C 1
ATOM 556 O O . PHE A 1 70 ? 11.124 -5.607 -2.413 1.00 94.56 70 PHE A O 1
ATOM 563 N N . ARG A 1 71 ? 11.344 -7.495 -3.619 1.00 91.69 71 ARG A N 1
ATOM 564 C CA . ARG A 1 71 ? 9.941 -7.898 -3.533 1.00 91.69 71 ARG A CA 1
ATOM 565 C C . ARG A 1 71 ? 9.790 -9.035 -2.533 1.00 91.69 71 ARG A C 1
ATOM 567 O O . ARG A 1 71 ? 10.523 -10.016 -2.596 1.00 91.69 71 ARG A O 1
ATOM 574 N N . ALA A 1 72 ? 8.804 -8.936 -1.644 1.00 88.81 72 ALA A N 1
ATOM 575 C CA . ALA A 1 72 ? 8.444 -10.050 -0.771 1.00 88.81 72 ALA A CA 1
ATOM 576 C C . ALA A 1 72 ? 8.037 -11.284 -1.598 1.00 88.81 72 ALA A C 1
ATOM 578 O O . ALA A 1 72 ? 7.363 -11.152 -2.624 1.00 88.81 72 ALA A O 1
ATOM 579 N N . SER A 1 73 ? 8.437 -12.474 -1.144 1.00 88.69 73 SER A N 1
ATOM 580 C CA . SER A 1 73 ? 8.014 -13.757 -1.717 1.00 88.69 73 SER A CA 1
ATOM 581 C C . SER A 1 73 ? 6.495 -13.920 -1.633 1.00 88.69 73 SER A C 1
ATOM 583 O O . SER A 1 73 ? 5.854 -14.243 -2.636 1.00 88.69 73 SER A O 1
ATOM 585 N N . ASP A 1 74 ? 5.927 -13.596 -0.471 1.00 86.88 74 ASP A N 1
ATOM 586 C CA . ASP A 1 74 ? 4.490 -13.614 -0.216 1.00 86.88 74 ASP A CA 1
ATOM 587 C C . ASP A 1 74 ? 3.802 -12.364 -0.783 1.00 86.88 74 ASP A C 1
ATOM 589 O O . ASP A 1 74 ? 4.145 -11.222 -0.462 1.00 86.88 74 ASP A O 1
ATOM 593 N N . VAL A 1 75 ? 2.785 -12.586 -1.616 1.00 87.25 75 VAL A N 1
ATOM 594 C CA . VAL A 1 75 ? 2.034 -11.537 -2.324 1.00 87.25 75 VAL A CA 1
ATOM 595 C C . VAL A 1 75 ? 0.597 -11.435 -1.819 1.00 87.25 75 VAL A C 1
ATOM 597 O O . VAL A 1 75 ? 0.031 -12.398 -1.309 1.00 87.25 75 VAL A O 1
ATOM 600 N N . GLY A 1 76 ? -0.017 -10.256 -1.953 1.00 79.81 76 GLY A N 1
ATOM 601 C CA . GLY A 1 76 ? -1.412 -10.028 -1.547 1.00 79.81 76 GLY A CA 1
ATOM 602 C C . GLY A 1 76 ? -1.646 -9.835 -0.042 1.00 79.81 76 GLY A C 1
ATOM 603 O O . GLY A 1 76 ? -2.786 -9.642 0.376 1.00 79.81 76 GLY A O 1
ATOM 604 N N . ALA A 1 77 ? -0.592 -9.813 0.782 1.00 75.56 77 ALA A N 1
ATOM 605 C CA . ALA A 1 77 ? -0.706 -9.614 2.231 1.00 75.56 77 ALA A CA 1
ATOM 606 C C . ALA A 1 77 ? -1.344 -8.265 2.631 1.00 75.56 77 ALA A C 1
ATOM 608 O O . ALA A 1 77 ? -1.910 -8.151 3.717 1.00 75.56 77 ALA A O 1
ATOM 609 N N . LEU A 1 78 ? -1.278 -7.252 1.758 1.00 73.94 78 LEU A N 1
ATOM 610 C CA . LEU A 1 78 ? -1.868 -5.920 1.965 1.00 73.94 78 LEU A CA 1
ATOM 611 C C . LEU A 1 78 ? -3.143 -5.687 1.133 1.00 73.94 78 LEU A C 1
ATOM 613 O O . LEU A 1 78 ? -3.505 -4.546 0.842 1.00 73.94 78 LEU A O 1
ATOM 617 N N . GLY A 1 79 ? -3.836 -6.760 0.739 1.00 75.94 79 GLY A N 1
ATOM 618 C CA . GLY A 1 79 ? -5.056 -6.672 -0.063 1.00 75.94 79 GLY A CA 1
ATOM 619 C C . GLY A 1 79 ? -4.809 -5.956 -1.391 1.00 75.94 79 GLY A C 1
ATOM 620 O O . GLY A 1 79 ? -3.844 -6.256 -2.084 1.00 75.94 79 GLY A O 1
ATOM 621 N N . ASN A 1 80 ? -5.665 -4.987 -1.724 1.00 75.94 80 ASN A N 1
ATOM 622 C CA . ASN A 1 80 ? -5.604 -4.257 -2.996 1.00 75.94 80 ASN A CA 1
ATOM 623 C C . ASN A 1 80 ? -4.562 -3.123 -3.019 1.00 75.94 80 ASN A C 1
ATOM 625 O O . ASN A 1 80 ? -4.467 -2.420 -4.019 1.00 75.94 80 ASN A O 1
ATOM 629 N N . TYR A 1 81 ? -3.822 -2.900 -1.925 1.00 78.19 81 TYR A N 1
ATOM 630 C CA . TYR A 1 81 ? -2.832 -1.818 -1.854 1.00 78.19 81 TYR A CA 1
ATOM 631 C C . TYR A 1 81 ? -1.523 -2.167 -2.577 1.00 78.19 81 TYR A C 1
ATOM 633 O O . TYR A 1 81 ? -0.787 -1.280 -2.996 1.00 78.19 81 TYR A O 1
ATOM 641 N N . LEU A 1 82 ? -1.230 -3.461 -2.724 1.00 85.06 82 LEU A N 1
ATOM 642 C CA . LEU A 1 82 ? -0.106 -3.971 -3.504 1.00 85.06 82 LEU A CA 1
ATOM 643 C C . LEU A 1 82 ? -0.613 -4.942 -4.575 1.00 85.06 82 LEU A C 1
ATOM 645 O O . LEU A 1 82 ? -1.695 -5.514 -4.413 1.00 85.06 82 LEU A O 1
ATOM 649 N N . PRO A 1 83 ? 0.164 -5.175 -5.646 1.00 89.88 83 PRO A N 1
ATOM 650 C CA . PRO A 1 83 ? -0.188 -6.163 -6.652 1.00 89.88 83 PRO A CA 1
ATOM 651 C C . PRO A 1 83 ? -0.441 -7.543 -6.035 1.00 89.88 83 PRO A C 1
ATOM 653 O O . PRO A 1 83 ? 0.306 -8.036 -5.184 1.00 89.88 83 PRO A O 1
ATOM 656 N N . ASN A 1 84 ? -1.529 -8.172 -6.474 1.00 91.12 84 ASN A N 1
ATOM 657 C CA . ASN A 1 84 ? -1.886 -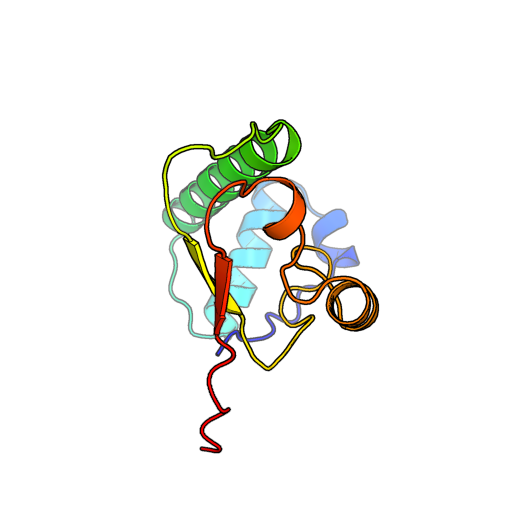9.523 -6.062 1.00 91.12 84 ASN A CA 1
ATOM 658 C C . ASN A 1 84 ? -1.083 -10.573 -6.853 1.00 91.12 84 ASN A C 1
ATOM 660 O O . ASN A 1 84 ? -0.213 -10.246 -7.662 1.00 91.12 84 ASN A O 1
ATOM 664 N N . GLN A 1 85 ? -1.383 -11.854 -6.632 1.00 91.50 85 GLN A N 1
ATOM 665 C CA . GLN A 1 85 ? -0.673 -12.948 -7.292 1.00 91.50 85 GLN A CA 1
ATOM 666 C C . GLN A 1 85 ? -0.791 -12.911 -8.820 1.00 91.50 85 GLN A C 1
ATOM 668 O O . GLN A 1 85 ? 0.214 -13.095 -9.496 1.00 91.50 85 GLN A O 1
ATOM 673 N N . ALA A 1 86 ? -1.977 -12.624 -9.365 1.00 92.19 86 ALA A N 1
ATOM 674 C CA . ALA A 1 86 ? -2.176 -12.552 -10.812 1.00 92.19 86 ALA A CA 1
ATOM 675 C C . ALA A 1 86 ? -1.369 -11.402 -11.437 1.00 92.19 86 ALA A C 1
ATOM 677 O O . ALA A 1 86 ? -0.640 -11.622 -12.397 1.00 92.19 86 ALA A O 1
ATOM 678 N N . MET A 1 87 ? -1.416 -10.212 -10.833 1.00 92.38 87 MET A N 1
ATOM 679 C CA . MET A 1 87 ? -0.643 -9.050 -11.293 1.00 92.38 87 MET A CA 1
ATOM 680 C C . MET A 1 87 ? 0.869 -9.267 -11.149 1.00 92.38 87 MET A C 1
ATOM 682 O O . MET A 1 87 ? 1.643 -8.818 -11.983 1.00 92.38 87 MET A O 1
ATOM 686 N N . THR A 1 88 ? 1.301 -9.977 -10.101 1.00 93.25 88 THR A N 1
ATOM 687 C CA . THR A 1 88 ? 2.721 -10.311 -9.901 1.00 93.25 88 THR A CA 1
ATOM 688 C C . THR A 1 88 ? 3.219 -11.334 -10.920 1.00 93.25 88 THR A C 1
ATOM 690 O O . THR A 1 88 ? 4.384 -11.294 -11.301 1.00 93.25 88 THR A O 1
ATOM 693 N N . LEU A 1 89 ? 2.362 -12.267 -11.345 1.00 93.12 89 LEU A N 1
ATOM 694 C CA . LEU A 1 89 ? 2.689 -13.214 -12.412 1.00 93.12 89 LEU A CA 1
ATOM 695 C C . LEU A 1 89 ? 2.816 -12.511 -13.767 1.00 93.12 89 LEU A C 1
ATOM 697 O O . LEU A 1 89 ? 3.659 -12.903 -14.567 1.00 93.12 89 LEU A O 1
ATOM 701 N N . GLU A 1 90 ? 1.993 -11.490 -14.009 1.00 95.50 90 GLU A N 1
ATOM 702 C CA . GLU A 1 90 ? 2.050 -10.675 -15.224 1.00 95.50 90 GLU A CA 1
ATOM 703 C C . GLU A 1 90 ? 3.305 -9.796 -15.266 1.00 95.50 90 GLU A C 1
ATOM 705 O O . GLU A 1 90 ? 4.032 -9.809 -16.258 1.00 95.50 90 GLU A O 1
ATOM 710 N N . ASP A 1 91 ? 3.595 -9.077 -14.180 1.00 95.12 91 ASP A N 1
ATOM 711 C CA . ASP A 1 91 ? 4.811 -8.280 -14.040 1.00 95.12 91 ASP A CA 1
ATOM 712 C C . ASP A 1 91 ? 5.428 -8.472 -12.641 1.00 95.12 91 ASP A C 1
ATOM 714 O O . ASP A 1 91 ? 4.985 -7.849 -11.667 1.00 95.12 91 ASP A O 1
ATOM 718 N N . PRO A 1 92 ? 6.499 -9.281 -12.511 1.00 93.44 92 PRO A N 1
ATOM 719 C CA . PRO A 1 92 ? 7.155 -9.519 -11.226 1.00 93.44 92 PRO A CA 1
ATOM 720 C C . PRO A 1 92 ? 7.893 -8.287 -10.692 1.00 93.44 92 PRO A C 1
ATOM 722 O O . PRO A 1 92 ? 8.275 -8.273 -9.521 1.00 93.44 92 PRO A O 1
ATOM 725 N N . THR A 1 93 ? 8.087 -7.261 -11.526 1.00 94.88 93 THR A N 1
ATOM 726 C CA . THR A 1 93 ? 8.672 -5.972 -11.146 1.00 94.88 93 THR A CA 1
ATOM 727 C C . THR A 1 93 ? 7.626 -4.959 -10.700 1.00 94.88 93 THR A C 1
ATOM 729 O O . THR A 1 93 ? 7.996 -3.843 -10.358 1.00 94.88 93 THR A O 1
ATOM 732 N N . TRP A 1 94 ? 6.335 -5.308 -10.695 1.00 93.75 94 TRP A N 1
ATOM 733 C CA . TRP A 1 94 ? 5.250 -4.426 -10.245 1.00 93.75 94 TRP A CA 1
ATOM 734 C C . TRP A 1 94 ? 5.265 -3.038 -10.918 1.00 93.75 94 TRP A C 1
ATOM 736 O O . TRP A 1 94 ? 4.995 -2.025 -10.274 1.00 93.75 94 TRP A O 1
ATOM 746 N N . GLY A 1 95 ? 5.600 -2.979 -12.210 1.00 93.88 95 GLY A N 1
ATOM 747 C CA . GLY A 1 95 ? 5.657 -1.750 -13.000 1.00 93.88 95 GLY A CA 1
ATOM 748 C C . GLY A 1 95 ? 7.002 -1.020 -12.977 1.00 93.88 95 GLY A C 1
ATOM 749 O O . GLY A 1 95 ? 7.193 -0.107 -13.780 1.00 93.88 95 GLY A O 1
ATOM 750 N N . TRP A 1 96 ? 7.968 -1.415 -12.137 1.00 95.19 96 TRP A N 1
ATOM 751 C CA . TRP A 1 96 ? 9.288 -0.764 -12.094 1.00 95.19 96 TRP A CA 1
ATOM 752 C C . TRP A 1 96 ? 10.035 -0.866 -13.429 1.00 95.19 96 TRP A C 1
ATOM 754 O O . TRP A 1 96 ? 10.699 0.090 -13.835 1.00 95.19 96 TRP A O 1
ATOM 764 N N . SER A 1 97 ? 9.869 -1.976 -14.157 1.00 94.75 97 SER A N 1
ATOM 765 C CA . SER A 1 97 ? 10.440 -2.162 -15.501 1.00 94.75 97 SER A CA 1
ATOM 766 C C . SER A 1 97 ? 9.914 -1.159 -16.532 1.00 94.75 97 SER A C 1
ATOM 768 O O . SER A 1 97 ? 10.577 -0.880 -17.527 1.00 94.75 97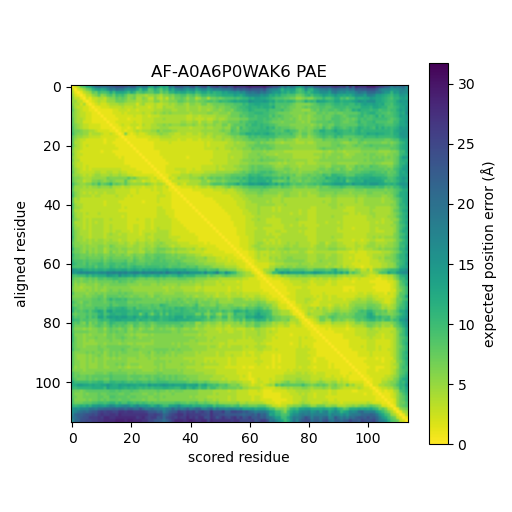 SER A O 1
ATOM 770 N N . GLN A 1 98 ? 8.737 -0.578 -16.293 1.00 93.69 98 GLN A N 1
ATOM 771 C CA . GLN A 1 98 ? 8.123 0.388 -17.198 1.00 93.69 98 GLN A CA 1
ATOM 772 C C . GLN A 1 98 ? 8.671 1.797 -16.999 1.00 93.69 98 GLN A C 1
ATOM 774 O O . GLN A 1 98 ? 8.491 2.636 -17.880 1.00 93.69 98 GLN A O 1
ATOM 779 N N . ILE A 1 99 ? 9.320 2.088 -15.872 1.00 94.44 99 ILE A N 1
ATOM 780 C CA . ILE A 1 99 ? 9.821 3.432 -15.556 1.00 94.44 99 ILE A CA 1
ATOM 781 C C . ILE A 1 99 ? 11.344 3.498 -15.485 1.00 94.44 99 ILE A C 1
ATOM 783 O O . ILE A 1 99 ? 11.897 4.545 -15.809 1.00 94.44 99 ILE A O 1
ATOM 787 N N . ALA A 1 100 ? 12.026 2.405 -15.144 1.00 94.88 100 ALA A N 1
ATOM 788 C CA . ALA A 1 100 ? 13.481 2.321 -15.206 1.00 94.88 100 ALA A CA 1
ATOM 789 C C . ALA A 1 100 ? 13.954 2.231 -16.663 1.00 94.88 100 ALA A C 1
ATOM 7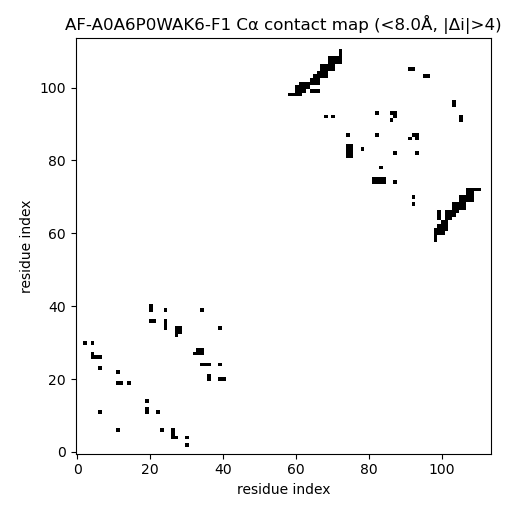91 O O . ALA A 1 100 ? 13.467 1.393 -17.420 1.00 94.88 100 ALA A O 1
ATOM 792 N N . THR A 1 101 ? 14.912 3.068 -17.062 1.00 91.31 101 THR A N 1
ATOM 793 C CA . THR A 1 101 ? 15.587 2.921 -18.368 1.00 91.31 101 THR A CA 1
ATOM 794 C C . THR A 1 101 ? 17.023 2.404 -18.238 1.00 91.31 101 THR A C 1
ATOM 796 O O . THR A 1 101 ? 17.604 1.946 -19.219 1.00 91.31 101 THR A O 1
ATOM 799 N N . GLN A 1 102 ? 17.564 2.406 -17.017 1.00 90.69 102 GLN A N 1
ATOM 800 C CA . GLN A 1 102 ? 18.807 1.731 -16.631 1.00 90.69 102 GLN A CA 1
ATOM 801 C C . GLN A 1 102 ? 18.531 0.301 -16.131 1.00 90.69 102 GLN A C 1
ATOM 803 O O . GLN A 1 102 ? 17.420 -0.216 -16.256 1.00 90.69 102 GLN A O 1
ATOM 808 N N . SER A 1 103 ? 19.543 -0.350 -15.546 1.00 92.06 103 SER A N 1
ATOM 809 C CA . SER A 1 103 ? 19.393 -1.683 -14.963 1.00 92.06 103 SER A CA 1
ATOM 810 C C . SER A 1 103 ? 18.396 -1.707 -13.797 1.00 92.06 103 SER A C 1
ATOM 812 O O . SER A 1 103 ? 18.419 -0.864 -12.895 1.00 92.06 103 SER A O 1
ATOM 814 N N . LEU A 1 104 ? 17.537 -2.725 -13.821 1.00 95.81 104 LEU A N 1
ATOM 815 C CA . LEU A 1 104 ? 16.608 -3.081 -12.759 1.00 95.81 104 LEU A CA 1
ATOM 816 C C . LEU A 1 104 ? 16.882 -4.528 -12.351 1.00 95.81 104 LEU A C 1
ATOM 818 O O . LEU A 1 104 ? 16.696 -5.444 -13.151 1.00 95.81 104 LEU A O 1
ATOM 822 N N . GLU A 1 105 ? 17.293 -4.729 -11.105 1.00 95.88 105 GLU A N 1
ATOM 823 C CA . GLU A 1 105 ? 17.467 -6.056 -10.519 1.00 95.88 105 GLU A CA 1
ATOM 824 C C . GLU A 1 105 ? 16.340 -6.332 -9.528 1.00 95.88 105 GLU A C 1
ATOM 826 O O . GLU A 1 105 ? 16.141 -5.582 -8.572 1.00 95.88 105 GLU A O 1
ATOM 831 N N . CYS A 1 106 ? 15.588 -7.407 -9.762 1.00 95.06 106 CYS A N 1
ATOM 832 C CA . CYS A 1 106 ? 14.517 -7.841 -8.872 1.00 95.06 106 CYS A CA 1
ATOM 833 C C . CYS A 1 106 ? 15.013 -8.978 -7.974 1.00 95.06 106 CYS A C 1
ATOM 835 O O . CYS A 1 106 ? 15.330 -10.065 -8.456 1.00 95.06 106 CYS A O 1
ATOM 837 N N . HIS A 1 107 ? 15.009 -8.744 -6.665 1.00 94.75 107 HIS A N 1
ATOM 838 C CA . HIS A 1 107 ? 15.436 -9.689 -5.638 1.00 94.75 107 HIS A CA 1
ATOM 839 C C . HIS A 1 107 ? 14.220 -10.193 -4.866 1.00 94.75 107 HIS A C 1
ATOM 841 O O . HIS A 1 107 ? 13.431 -9.396 -4.356 1.00 94.75 107 HIS A O 1
ATOM 847 N N . ILE A 1 108 ? 14.073 -11.514 -4.762 1.00 92.56 108 ILE A N 1
ATOM 848 C CA . ILE A 1 108 ? 13.005 -12.154 -3.987 1.00 92.56 108 ILE A CA 1
ATOM 849 C C . ILE A 1 108 ? 13.680 -12.924 -2.850 1.00 92.56 108 ILE A C 1
ATOM 851 O O . ILE A 1 108 ? 14.260 -13.979 -3.108 1.00 92.56 108 ILE A O 1
ATOM 855 N N . PRO A 1 109 ? 13.670 -12.399 -1.613 1.00 84.75 109 PRO A N 1
ATOM 856 C CA . PRO A 1 109 ? 14.263 -13.090 -0.478 1.00 84.75 109 PRO A CA 1
ATOM 857 C C . PRO A 1 109 ? 13.556 -14.423 -0.222 1.00 84.75 109 PRO A C 1
ATOM 859 O O . PRO A 1 109 ? 12.330 -14.511 -0.326 1.00 84.75 109 PRO A O 1
ATOM 862 N N . GLU A 1 110 ? 14.319 -15.450 0.145 1.00 76.31 110 GLU A N 1
ATOM 863 C CA . GLU A 1 110 ? 13.752 -16.721 0.591 1.00 76.31 110 GLU A CA 1
ATOM 864 C C . GLU A 1 110 ? 12.978 -16.527 1.901 1.00 76.31 110 GLU A C 1
ATOM 866 O O . GLU A 1 110 ? 13.428 -15.839 2.822 1.00 76.31 110 GLU A O 1
ATOM 871 N N . THR A 1 111 ? 11.798 -17.140 1.999 1.00 62.78 111 THR A N 1
ATOM 872 C CA . THR A 1 111 ? 11.010 -17.119 3.231 1.00 62.78 111 THR A CA 1
ATOM 873 C C . THR A 1 111 ? 11.724 -17.959 4.291 1.00 62.78 111 THR A C 1
ATOM 875 O O . THR A 1 111 ? 11.774 -19.185 4.187 1.00 62.78 111 THR A O 1
ATOM 878 N N . ILE A 1 112 ? 12.255 -17.318 5.338 1.00 51.28 112 ILE A N 1
ATOM 879 C CA . ILE A 1 112 ? 12.731 -18.033 6.529 1.00 51.28 112 ILE A CA 1
ATOM 880 C C . ILE A 1 112 ? 11.499 -18.654 7.193 1.00 51.28 112 ILE A C 1
ATOM 882 O O . ILE A 1 112 ? 10.660 -17.946 7.750 1.00 51.28 112 ILE A O 1
ATOM 886 N N . SER A 1 113 ? 11.375 -19.976 7.093 1.00 44.28 113 SER A N 1
ATOM 887 C CA . SER A 1 113 ? 10.378 -20.733 7.848 1.00 44.28 113 SER A CA 1
ATOM 888 C C . SER A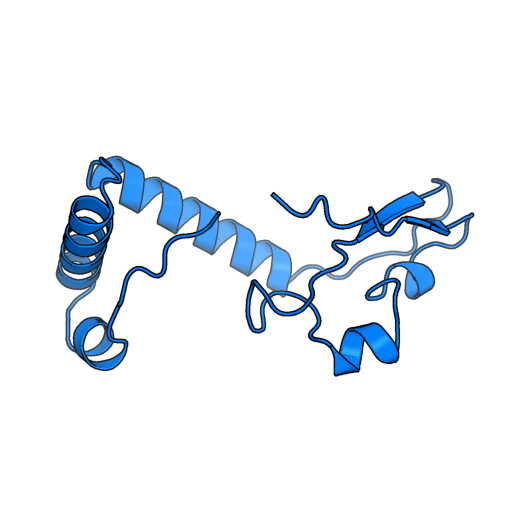 1 113 ? 10.781 -20.688 9.325 1.00 44.28 113 SER A C 1
ATOM 890 O O . SER A 1 113 ? 11.806 -21.262 9.690 1.00 44.28 113 SER A O 1
ATOM 892 N N . LEU A 1 114 ? 10.030 -19.937 10.137 1.00 44.75 114 LEU A N 1
ATOM 893 C CA . LEU A 1 114 ? 10.151 -19.895 11.600 1.00 44.75 114 LEU A CA 1
ATOM 894 C C . LEU A 1 114 ? 9.235 -20.934 12.246 1.00 44.75 114 LEU A C 1
ATOM 896 O O . LEU A 1 114 ? 8.091 -21.080 11.757 1.00 44.75 114 LEU A O 1
#

Solvent-accessible surface area (backbone atoms only — not comparable to full-atom values): 7171 Å² total; per-residue (Å²): 133,89,78,85,63,81,76,53,68,71,60,46,72,74,42,54,77,70,53,34,51,51,54,50,51,54,37,37,43,75,73,72,43,88,74,53,73,70,56,52,50,53,52,51,51,52,52,48,54,51,49,54,53,57,74,71,59,77,88,68,74,36,76,86,56,72,42,80,45,78,45,72,70,76,62,39,86,64,48,88,81,46,67,34,63,69,52,36,71,76,35,79,60,76,59,48,72,80,31,44,72,43,61,72,46,80,44,66,60,81,81,80,85,126

pLDDT: mean 88.5, std 10.38, range [44.28, 96.31]

Mean predicted aligned error: 6.26 Å